Protein AF-A0A3P3XT27-F1 (afdb_monomer_lite)

Structure (mmCIF, N/CA/C/O backbone):
data_AF-A0A3P3XT27-F1
#
_entry.id   AF-A0A3P3XT27-F1
#
loop_
_atom_site.group_PDB
_atom_site.id
_atom_site.type_symbol
_atom_site.label_atom_id
_atom_site.label_alt_id
_atom_site.label_comp_id
_atom_site.label_asym_id
_atom_site.label_entity_id
_atom_site.label_seq_id
_atom_site.pdbx_PDB_ins_code
_atom_site.Cartn_x
_atom_site.Cartn_y
_atom_site.Cartn_z
_atom_site.occupancy
_atom_site.B_iso_or_equiv
_atom_site.auth_seq_id
_atom_site.auth_comp_id
_atom_site.auth_asym_id
_atom_site.auth_atom_id
_atom_site.pdbx_PDB_model_num
ATOM 1 N N . MET A 1 1 ? -28.284 5.626 26.700 1.00 48.03 1 MET A N 1
ATOM 2 C CA . MET A 1 1 ? -27.964 5.127 25.347 1.00 48.03 1 MET A CA 1
ATOM 3 C C . MET A 1 1 ? -26.545 4.600 25.424 1.00 48.03 1 MET A C 1
ATOM 5 O O . MET A 1 1 ? -25.654 5.385 25.715 1.00 48.03 1 MET A O 1
ATOM 9 N N . SER A 1 2 ? -26.355 3.286 25.344 1.00 40.75 2 SER A N 1
ATOM 10 C CA . SER A 1 2 ? -25.037 2.666 25.500 1.00 40.75 2 SER A CA 1
ATOM 11 C C . SER A 1 2 ? -24.238 2.885 24.221 1.00 40.75 2 SER A C 1
ATOM 13 O O . SER A 1 2 ? -24.616 2.369 23.172 1.00 40.75 2 SER A O 1
ATOM 15 N N . SER A 1 3 ? -23.172 3.678 24.296 1.00 45.88 3 SER A N 1
ATOM 16 C CA . SER A 1 3 ? -22.197 3.799 23.217 1.00 45.88 3 SER A CA 1
ATOM 17 C C . SER A 1 3 ? -21.554 2.430 23.014 1.00 45.88 3 SER A C 1
ATOM 19 O O . SER A 1 3 ? -20.838 1.940 23.885 1.00 45.88 3 SER A O 1
ATOM 21 N N . ILE A 1 4 ? -21.860 1.776 21.898 1.00 51.94 4 ILE A N 1
ATOM 22 C CA . ILE A 1 4 ? -21.175 0.558 21.473 1.00 51.94 4 ILE A CA 1
ATOM 23 C C . ILE A 1 4 ? -19.787 0.999 20.996 1.00 51.94 4 ILE A C 1
ATOM 25 O O . ILE A 1 4 ? -19.572 1.253 19.819 1.00 51.94 4 ILE A O 1
ATOM 29 N N . SER A 1 5 ? -18.844 1.147 21.929 1.00 52.78 5 SER A N 1
ATOM 30 C CA . SER A 1 5 ? -17.422 1.012 21.609 1.00 52.78 5 SER A CA 1
ATOM 31 C C . SER A 1 5 ? -17.181 -0.476 21.411 1.00 52.78 5 SER A C 1
ATOM 33 O O . SER A 1 5 ? -16.856 -1.207 22.347 1.00 52.78 5 SER A O 1
ATOM 35 N N . SER A 1 6 ? -17.441 -0.963 20.202 1.00 53.84 6 SER A N 1
ATOM 36 C CA . SER A 1 6 ? -17.102 -2.324 19.811 1.00 53.84 6 SER A CA 1
ATOM 37 C C . SER A 1 6 ? -15.585 -2.420 19.652 1.00 53.84 6 SER A C 1
ATOM 39 O O . SER A 1 6 ? -15.071 -2.387 18.541 1.00 53.84 6 SER A O 1
ATOM 41 N N . ASN A 1 7 ? -14.878 -2.570 20.779 1.00 64.75 7 ASN A N 1
ATOM 42 C CA . ASN A 1 7 ? -13.463 -2.961 20.878 1.00 64.75 7 ASN A CA 1
ATOM 43 C C . ASN A 1 7 ? -13.277 -4.436 20.455 1.00 64.75 7 ASN A C 1
ATOM 45 O O . ASN A 1 7 ? -12.688 -5.264 21.155 1.00 64.75 7 ASN A O 1
ATOM 49 N N . GLN A 1 8 ? -13.908 -4.802 19.344 1.00 71.44 8 GLN A N 1
ATOM 50 C CA . GLN A 1 8 ? -13.945 -6.151 18.827 1.00 71.44 8 GLN A CA 1
ATOM 51 C C . GLN A 1 8 ? -12.791 -6.282 17.830 1.00 71.44 8 GLN A C 1
ATOM 53 O O . GLN A 1 8 ? -12.644 -5.424 16.960 1.00 71.44 8 GLN A O 1
ATOM 58 N N . PRO A 1 9 ? -11.929 -7.305 17.972 1.00 78.00 9 PRO A N 1
ATOM 59 C CA . PRO A 1 9 ? -10.793 -7.471 17.080 1.00 78.00 9 PRO A CA 1
ATOM 60 C C . PRO A 1 9 ? -11.287 -7.631 15.639 1.00 78.00 9 PRO A C 1
ATOM 62 O O . PRO A 1 9 ? -12.080 -8.525 15.346 1.00 78.00 9 PRO A O 1
ATOM 65 N N . MET A 1 10 ? -10.816 -6.759 14.752 1.00 83.62 10 MET A N 1
ATOM 66 C CA . MET A 1 10 ? -11.094 -6.819 13.323 1.00 83.62 10 MET A CA 1
ATOM 67 C C . MET A 1 10 ? -10.013 -7.634 12.628 1.00 83.62 10 MET A C 1
ATOM 69 O O . MET A 1 10 ? -8.830 -7.330 12.761 1.00 83.62 10 MET A O 1
ATOM 73 N N . HIS A 1 11 ? -10.424 -8.615 11.831 1.00 86.56 11 HIS A N 1
ATOM 74 C CA . HIS A 1 11 ? -9.528 -9.366 10.960 1.00 86.56 11 HIS A CA 1
ATOM 75 C C . HIS A 1 11 ? -9.262 -8.598 9.671 1.00 86.56 11 HIS A C 1
ATOM 77 O O . HIS A 1 11 ? -10.200 -8.227 8.969 1.00 86.56 11 HIS A O 1
ATOM 83 N N . ILE A 1 12 ? -7.988 -8.412 9.341 1.00 88.75 12 ILE A N 1
ATOM 84 C CA . ILE A 1 12 ? -7.568 -7.815 8.080 1.00 88.75 12 ILE A CA 1
ATOM 85 C C . ILE A 1 12 ? -6.557 -8.710 7.374 1.00 88.75 12 ILE A C 1
ATOM 87 O O . ILE A 1 12 ? -5.794 -9.444 8.005 1.00 88.75 12 ILE A O 1
ATOM 91 N N . GLU A 1 13 ? -6.561 -8.637 6.049 1.00 89.50 13 GLU A N 1
ATOM 92 C CA . GLU A 1 13 ? -5.639 -9.366 5.186 1.00 89.50 13 GLU A CA 1
ATOM 93 C C . GLU A 1 13 ? -4.954 -8.385 4.245 1.00 89.50 13 GLU A C 1
ATOM 95 O O . GLU A 1 13 ? -5.627 -7.681 3.493 1.00 89.50 13 GLU A O 1
ATOM 100 N N . ILE A 1 14 ? -3.626 -8.329 4.281 1.00 89.06 14 ILE A N 1
ATOM 101 C CA . ILE A 1 14 ? -2.813 -7.424 3.472 1.00 89.06 14 ILE A CA 1
ATOM 102 C C . ILE A 1 14 ? -1.535 -8.157 3.068 1.00 89.06 14 ILE A C 1
ATOM 104 O O . ILE A 1 14 ? -0.884 -8.757 3.916 1.00 89.06 14 ILE A O 1
ATOM 108 N N . LEU A 1 15 ? -1.149 -8.091 1.786 1.00 86.50 15 LEU A N 1
ATOM 109 C CA . LEU A 1 15 ? 0.109 -8.682 1.293 1.00 86.50 15 LEU A CA 1
ATOM 110 C C . LEU A 1 15 ? 0.257 -10.189 1.613 1.00 86.50 15 LEU A C 1
ATOM 112 O O . LEU A 1 15 ? 1.356 -10.677 1.869 1.00 86.50 15 LEU A O 1
ATOM 116 N N . GLY A 1 16 ? -0.861 -10.924 1.629 1.00 86.19 16 GLY A N 1
ATOM 117 C CA . GLY A 1 16 ? -0.900 -12.346 1.991 1.00 86.19 16 GLY A CA 1
ATOM 118 C C . GLY A 1 16 ? -0.696 -12.627 3.485 1.00 86.19 16 GLY A C 1
ATOM 119 O O . GLY A 1 16 ? -0.524 -13.779 3.868 1.00 86.19 16 GLY A O 1
ATOM 120 N N . GLN A 1 17 ? -0.691 -11.591 4.328 1.00 88.88 17 GLN A N 1
ATOM 121 C CA . GLN A 1 17 ? -0.635 -11.697 5.782 1.00 88.88 17 GLN A CA 1
ATOM 122 C C . GLN A 1 17 ? -2.005 -11.389 6.376 1.00 88.88 17 GLN A C 1
ATOM 124 O O . GLN A 1 17 ? -2.623 -10.382 6.029 1.00 88.88 17 GLN A O 1
ATOM 129 N N . SER A 1 18 ? -2.451 -12.226 7.308 1.00 91.31 18 SER A N 1
ATOM 130 C CA . SER A 1 18 ? -3.709 -12.040 8.031 1.00 91.31 18 SER A CA 1
ATOM 131 C C . SER A 1 18 ? -3.428 -11.756 9.498 1.00 91.31 18 SER A C 1
ATOM 133 O O . SER A 1 18 ? -2.725 -12.518 10.161 1.00 91.31 18 SER A O 1
ATOM 135 N N . PHE A 1 19 ? -3.984 -10.673 10.028 1.00 90.06 19 PHE A N 1
ATOM 136 C CA . PHE A 1 19 ? -3.829 -10.312 11.434 1.00 90.06 19 PHE A CA 1
ATOM 137 C C . PHE A 1 19 ? -5.064 -9.590 11.963 1.00 90.06 19 PHE A C 1
ATOM 139 O O . PHE A 1 19 ? -5.944 -9.193 11.202 1.00 90.06 19 PHE A O 1
ATOM 146 N N . SER A 1 20 ? -5.162 -9.484 13.290 1.00 88.25 20 SER A N 1
ATOM 147 C CA . SER A 1 20 ? -6.291 -8.826 13.950 1.00 88.25 20 SER A CA 1
ATOM 148 C C . SER A 1 20 ? -5.862 -7.499 14.558 1.00 88.25 20 SER A C 1
ATOM 150 O O . SER A 1 20 ? -4.892 -7.463 15.315 1.00 88.25 20 SER A O 1
ATOM 152 N N . ILE A 1 21 ? -6.594 -6.428 14.266 1.00 86.00 21 ILE A N 1
ATOM 153 C CA . ILE A 1 21 ? -6.386 -5.104 14.856 1.00 86.00 21 ILE A CA 1
ATOM 154 C C . ILE A 1 21 ? -7.487 -4.844 15.882 1.00 86.00 21 ILE A C 1
ATOM 156 O O . ILE A 1 21 ? -8.657 -5.134 15.643 1.00 86.00 21 ILE A O 1
ATOM 160 N N . LYS A 1 22 ? -7.110 -4.284 17.032 1.00 86.12 22 LYS A N 1
ATOM 161 C CA . LYS A 1 22 ? -8.046 -3.668 17.977 1.00 86.12 22 LYS A CA 1
ATOM 162 C C . LYS A 1 22 ? -7.878 -2.160 17.868 1.00 86.12 22 LYS A C 1
ATOM 164 O O . LYS A 1 22 ? -6.770 -1.670 18.069 1.00 86.12 22 LYS A O 1
ATOM 169 N N . THR A 1 23 ? -8.945 -1.458 17.521 1.00 81.38 23 THR A N 1
ATOM 170 C CA . THR A 1 23 ? -8.978 0.004 17.476 1.00 81.38 23 THR A CA 1
ATOM 171 C C . THR A 1 23 ? -10.332 0.498 17.973 1.00 81.38 23 THR A C 1
ATOM 173 O O . THR A 1 23 ? -11.315 -0.243 17.925 1.00 81.38 23 THR A O 1
ATOM 176 N N . ASP A 1 24 ? -10.358 1.735 18.459 1.00 82.31 24 ASP A N 1
ATOM 177 C CA . ASP A 1 24 ? -11.577 2.448 18.845 1.00 82.31 24 ASP A CA 1
ATOM 178 C C . ASP A 1 24 ? -12.269 3.112 17.636 1.00 82.31 24 ASP A C 1
ATOM 180 O O . ASP A 1 24 ? -13.373 3.644 17.767 1.00 82.31 24 ASP A O 1
ATOM 184 N N . ASP A 1 25 ? -11.630 3.079 16.460 1.00 83.00 25 ASP A N 1
ATOM 185 C CA . ASP A 1 25 ? -12.191 3.578 15.204 1.00 83.00 25 ASP A CA 1
ATOM 186 C C . ASP A 1 25 ? -13.328 2.695 14.674 1.00 83.00 25 ASP A C 1
ATOM 188 O O . ASP A 1 25 ? -13.437 1.505 14.987 1.00 83.00 25 ASP A O 1
ATOM 192 N N . SER A 1 26 ? -14.167 3.270 13.806 1.00 84.75 26 SER A N 1
ATOM 193 C CA . SER A 1 26 ? -15.269 2.520 13.210 1.00 84.75 26 SER A CA 1
ATOM 194 C C . SER A 1 26 ? -14.760 1.428 12.256 1.00 84.75 26 SER A C 1
ATOM 196 O O . SER A 1 26 ? -13.803 1.652 11.500 1.00 84.75 26 SER A O 1
ATOM 198 N N . PRO A 1 27 ? -15.406 0.248 12.228 1.00 84.62 27 PRO A N 1
ATOM 199 C CA . PRO A 1 27 ? -15.001 -0.834 11.344 1.00 84.62 27 PRO A CA 1
ATOM 200 C C . PRO A 1 27 ? -14.974 -0.440 9.861 1.00 84.62 27 PRO A C 1
ATOM 202 O O . PRO A 1 27 ? -14.091 -0.842 9.108 1.00 84.62 27 PRO A O 1
ATOM 205 N N . GLU A 1 28 ? -15.919 0.395 9.439 1.00 86.19 28 GLU A N 1
ATOM 206 C CA . GLU A 1 28 ? -16.041 0.861 8.060 1.00 86.19 28 GLU A CA 1
ATOM 207 C C . GLU A 1 28 ? -14.854 1.744 7.657 1.00 86.19 28 GLU A C 1
ATOM 209 O O . GLU A 1 28 ? -14.377 1.668 6.524 1.00 86.19 28 GLU A O 1
ATOM 214 N N . TYR A 1 29 ? -14.353 2.564 8.587 1.00 88.12 29 TYR A N 1
ATOM 215 C CA . TYR A 1 29 ? -13.213 3.441 8.338 1.00 88.12 29 TYR A CA 1
ATOM 216 C C . TYR A 1 29 ? -11.929 2.635 8.139 1.00 88.12 29 TYR A C 1
ATOM 218 O O . TYR A 1 29 ? -11.211 2.842 7.160 1.00 88.12 29 TYR A O 1
ATOM 226 N N . ILE A 1 30 ? -11.667 1.671 9.023 1.00 88.69 30 ILE A N 1
ATOM 227 C CA . ILE A 1 30 ? -10.485 0.810 8.911 1.00 88.69 30 ILE A CA 1
ATOM 228 C C . ILE A 1 30 ? -10.552 -0.048 7.652 1.00 88.69 30 ILE A C 1
ATOM 230 O O . ILE A 1 30 ? -9.546 -0.171 6.958 1.00 88.69 30 ILE A O 1
ATOM 234 N N . GLN A 1 31 ? -11.723 -0.590 7.311 1.00 88.12 31 GLN A N 1
ATOM 235 C CA . GLN A 1 31 ? -11.890 -1.356 6.078 1.00 88.12 31 GLN A CA 1
ATOM 236 C C . GLN A 1 31 ? -11.549 -0.508 4.844 1.00 88.12 31 GLN A C 1
ATOM 238 O O . GLN A 1 31 ? -10.790 -0.952 3.985 1.00 88.12 31 GLN A O 1
ATOM 243 N N . ASN A 1 32 ? -12.018 0.741 4.799 1.00 91.06 32 ASN A N 1
ATOM 244 C CA . ASN A 1 32 ? -11.687 1.664 3.716 1.00 91.06 32 ASN A CA 1
ATOM 245 C C . ASN A 1 32 ? -10.173 1.955 3.641 1.00 91.06 32 ASN A C 1
ATOM 247 O O . ASN A 1 32 ? -9.591 1.928 2.559 1.00 91.06 32 ASN A O 1
ATOM 251 N N . LEU A 1 33 ? -9.506 2.155 4.786 1.00 90.62 33 LEU A N 1
ATOM 252 C CA . LEU A 1 33 ? -8.046 2.322 4.830 1.00 90.62 33 LEU A CA 1
ATOM 253 C C . LEU A 1 33 ? -7.301 1.085 4.315 1.00 90.62 33 LEU A C 1
ATOM 255 O O . LEU A 1 33 ? -6.313 1.213 3.592 1.00 90.62 33 LEU A O 1
ATOM 259 N N . VAL A 1 34 ? -7.761 -0.113 4.680 1.00 90.81 34 VAL A N 1
ATOM 260 C CA . VAL A 1 34 ? -7.189 -1.379 4.206 1.00 90.81 34 VAL A CA 1
ATOM 261 C C . VAL A 1 34 ? -7.324 -1.489 2.689 1.00 90.81 34 VAL A C 1
ATOM 263 O O . VAL A 1 34 ? -6.358 -1.857 2.016 1.00 90.81 34 VAL A O 1
ATOM 266 N N . ASP A 1 35 ? -8.487 -1.148 2.140 1.00 91.81 35 ASP A N 1
ATOM 267 C CA . ASP A 1 35 ? -8.743 -1.212 0.701 1.00 91.81 35 ASP A CA 1
ATOM 268 C C . ASP A 1 35 ? -7.909 -0.183 -0.075 1.00 91.81 35 ASP A C 1
ATOM 270 O O . ASP A 1 35 ? -7.289 -0.521 -1.091 1.00 91.81 35 ASP A O 1
ATOM 274 N N . GLU A 1 36 ? -7.785 1.040 0.445 1.00 92.06 36 GLU A N 1
ATOM 275 C CA . GLU A 1 36 ? -6.905 2.059 -0.130 1.00 92.06 36 GLU A CA 1
ATOM 276 C C . GLU A 1 36 ? -5.436 1.604 -0.112 1.00 92.06 36 GLU A C 1
ATOM 278 O O . GLU A 1 36 ? -4.715 1.721 -1.112 1.00 92.06 36 GLU A O 1
ATOM 283 N N . LEU A 1 37 ? -4.984 1.031 1.005 1.00 91.44 37 LEU A N 1
ATOM 284 C CA . LEU A 1 37 ? -3.618 0.541 1.160 1.00 91.44 37 LEU A CA 1
ATOM 285 C C . LEU A 1 37 ? -3.318 -0.613 0.191 1.00 91.44 37 LEU A C 1
ATOM 287 O O . LEU A 1 37 ? -2.274 -0.607 -0.466 1.00 91.44 37 LEU A O 1
ATOM 291 N N . LYS A 1 38 ? -4.256 -1.555 0.016 1.00 91.81 38 LYS A N 1
ATOM 292 C CA . LYS A 1 38 ? -4.166 -2.631 -0.988 1.00 91.81 38 LYS A CA 1
ATOM 293 C C . LYS A 1 38 ? -4.033 -2.077 -2.400 1.00 91.81 38 LYS A C 1
ATOM 295 O O . LYS A 1 38 ? -3.179 -2.535 -3.162 1.00 91.81 38 LYS A O 1
ATOM 300 N N . GLN A 1 39 ? -4.839 -1.077 -2.752 1.00 92.19 39 GLN A N 1
ATOM 301 C CA . GLN A 1 39 ? -4.780 -0.454 -4.070 1.00 92.19 39 GLN A CA 1
ATOM 302 C C . GLN A 1 39 ? -3.431 0.242 -4.306 1.00 92.19 39 GLN A C 1
ATOM 304 O O . GLN A 1 39 ? -2.856 0.133 -5.395 1.00 92.19 39 GLN A O 1
ATOM 309 N N . ARG A 1 40 ? -2.886 0.922 -3.289 1.00 91.44 40 ARG A N 1
ATOM 310 C CA . ARG A 1 40 ? -1.546 1.526 -3.354 1.00 91.44 40 ARG A CA 1
ATOM 311 C C . ARG A 1 40 ? -0.464 0.463 -3.552 1.00 91.44 40 ARG A C 1
ATOM 313 O O . ARG A 1 40 ? 0.380 0.626 -4.431 1.00 91.44 40 ARG A O 1
ATOM 320 N N . TYR A 1 41 ? -0.511 -0.643 -2.813 1.00 93.00 41 TYR A N 1
ATOM 321 C CA . TYR A 1 41 ? 0.436 -1.751 -2.975 1.00 93.00 41 TYR A CA 1
ATOM 322 C C . TYR A 1 41 ? 0.360 -2.394 -4.364 1.00 93.00 41 TYR A C 1
ATOM 324 O O . TYR A 1 41 ? 1.397 -2.630 -4.988 1.00 93.00 41 TYR A O 1
ATOM 332 N N . ALA A 1 42 ? -0.846 -2.612 -4.897 1.00 90.75 42 ALA A N 1
ATOM 333 C CA . ALA A 1 42 ? -1.044 -3.114 -6.257 1.00 90.75 42 ALA A CA 1
ATOM 334 C C . ALA A 1 42 ? -0.452 -2.162 -7.312 1.00 90.75 42 ALA A C 1
ATOM 336 O O . ALA A 1 42 ? 0.184 -2.595 -8.274 1.00 90.75 42 ALA A O 1
ATOM 337 N N . ARG A 1 43 ? -0.591 -0.846 -7.110 1.00 90.88 43 ARG A N 1
ATOM 338 C CA . ARG A 1 43 ? 0.012 0.160 -7.991 1.00 90.88 43 ARG A CA 1
ATOM 339 C C . ARG A 1 43 ? 1.538 0.127 -7.930 1.00 90.88 43 ARG A C 1
ATOM 341 O O . ARG A 1 43 ? 2.166 0.173 -8.979 1.00 90.88 43 ARG A O 1
ATOM 348 N N . ILE A 1 44 ? 2.124 0.056 -6.735 1.00 90.50 44 ILE A N 1
ATOM 349 C CA . ILE A 1 44 ? 3.584 0.059 -6.536 1.00 90.50 44 ILE A CA 1
ATOM 350 C C . ILE A 1 44 ? 4.214 -1.209 -7.110 1.00 90.50 44 ILE A C 1
ATOM 352 O O . ILE A 1 44 ? 5.176 -1.113 -7.869 1.00 90.50 44 ILE A O 1
ATOM 356 N N . SER A 1 45 ? 3.642 -2.374 -6.800 1.00 89.38 45 SER A N 1
ATOM 357 C CA . SER A 1 45 ? 4.101 -3.659 -7.344 1.00 89.38 45 SER A CA 1
ATOM 358 C C . SER A 1 45 ? 4.071 -3.672 -8.872 1.00 89.38 45 SER A C 1
ATOM 360 O O . SER A 1 45 ? 5.062 -4.051 -9.492 1.00 89.38 45 SER A O 1
ATOM 362 N N . SER A 1 46 ? 2.989 -3.166 -9.477 1.00 88.62 46 SER A N 1
ATOM 363 C CA . SER A 1 46 ? 2.858 -3.071 -10.937 1.00 88.62 46 SER A CA 1
ATOM 364 C C . SER A 1 46 ? 3.828 -2.061 -11.557 1.00 88.62 46 SER A C 1
ATOM 366 O O . SER A 1 46 ? 4.402 -2.335 -12.603 1.00 88.62 46 SER A O 1
ATOM 368 N N . ARG A 1 47 ? 4.022 -0.888 -10.933 1.00 87.94 47 ARG A N 1
ATOM 369 C CA . ARG A 1 47 ? 4.889 0.171 -11.480 1.00 87.94 47 ARG A CA 1
ATOM 370 C C . ARG A 1 47 ? 6.365 -0.171 -11.412 1.00 87.94 47 ARG A C 1
ATOM 372 O O . ARG A 1 47 ? 7.086 0.138 -12.341 1.00 87.94 47 ARG A O 1
ATOM 379 N N . MET A 1 48 ? 6.802 -0.738 -10.292 1.00 83.06 48 MET A N 1
ATOM 380 C CA . MET A 1 48 ? 8.222 -0.968 -10.017 1.00 83.06 48 MET A CA 1
ATOM 381 C C . MET A 1 48 ? 8.643 -2.406 -10.352 1.00 83.06 48 MET A C 1
ATOM 383 O O . MET A 1 48 ? 9.776 -2.790 -10.082 1.00 83.06 48 MET A O 1
ATOM 387 N N . ASN A 1 49 ? 7.722 -3.213 -10.900 1.00 87.19 49 ASN A N 1
ATOM 388 C CA . ASN A 1 49 ? 7.905 -4.637 -11.185 1.00 87.19 49 ASN A CA 1
ATOM 389 C C . ASN A 1 49 ? 8.451 -5.424 -9.971 1.00 87.19 49 ASN A C 1
ATOM 391 O O . ASN A 1 49 ? 9.302 -6.306 -10.096 1.00 87.19 49 ASN A O 1
ATOM 395 N N . VAL A 1 50 ? 7.979 -5.075 -8.768 1.00 86.44 50 VAL A N 1
ATOM 396 C CA . VAL A 1 50 ? 8.391 -5.699 -7.503 1.00 86.44 50 VAL A CA 1
ATOM 397 C C . VAL A 1 50 ? 7.270 -6.602 -7.006 1.00 86.44 50 VAL A C 1
ATOM 399 O O . VAL A 1 50 ? 6.210 -6.123 -6.611 1.00 86.44 50 VAL A O 1
ATOM 402 N N . ALA A 1 51 ? 7.525 -7.910 -6.987 1.00 82.69 51 ALA A N 1
ATOM 403 C CA . ALA A 1 51 ? 6.577 -8.907 -6.485 1.00 82.69 51 ALA A CA 1
ATOM 404 C C . ALA A 1 51 ? 6.764 -9.240 -4.993 1.00 82.69 51 ALA A C 1
ATOM 406 O O . ALA A 1 51 ? 5.879 -9.834 -4.383 1.00 82.69 51 ALA A O 1
ATOM 407 N N . ASP A 1 52 ? 7.909 -8.879 -4.403 1.00 90.94 52 ASP A N 1
ATOM 408 C CA . ASP A 1 52 ? 8.205 -9.190 -3.004 1.00 90.94 52 AS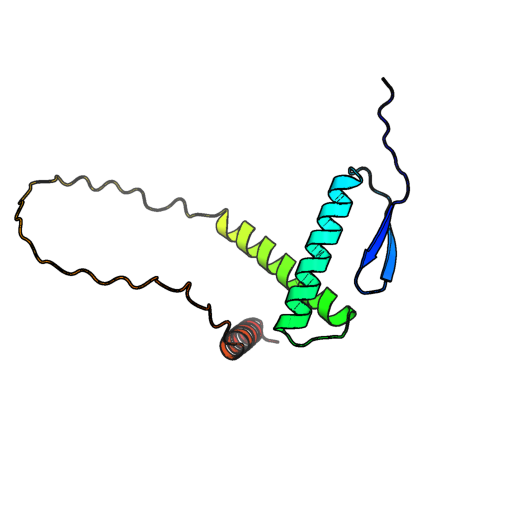P A CA 1
ATOM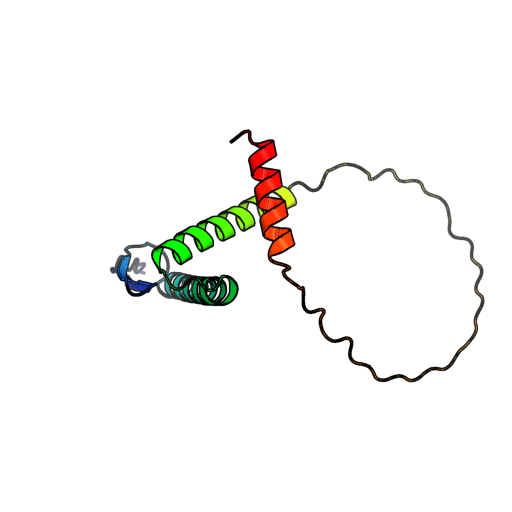 409 C C . ASP A 1 52 ? 7.336 -8.343 -2.049 1.00 90.94 52 ASP A C 1
ATOM 411 O O . ASP A 1 52 ? 7.438 -7.109 -2.070 1.00 90.94 52 ASP A O 1
ATOM 415 N N . PRO A 1 53 ? 6.505 -8.966 -1.190 1.00 89.81 53 PRO A N 1
ATOM 416 C CA . PRO A 1 53 ? 5.564 -8.237 -0.346 1.00 89.81 53 PRO A CA 1
ATOM 417 C C . PRO A 1 53 ? 6.238 -7.273 0.637 1.00 89.81 53 PRO A C 1
ATOM 419 O O . PRO A 1 53 ? 5.745 -6.166 0.858 1.00 89.81 53 PRO A O 1
ATOM 422 N N . LEU A 1 54 ? 7.387 -7.658 1.201 1.00 91.19 54 LEU A N 1
ATOM 423 C CA . LEU A 1 54 ? 8.109 -6.831 2.164 1.00 91.19 54 LEU A CA 1
ATOM 424 C C . LEU A 1 54 ? 8.686 -5.581 1.490 1.00 91.19 54 LEU A C 1
ATOM 426 O O . LEU A 1 54 ? 8.535 -4.473 2.006 1.00 91.19 54 LEU A O 1
ATOM 430 N N . ARG A 1 55 ? 9.296 -5.731 0.310 1.00 92.00 55 ARG A N 1
ATOM 431 C CA . ARG A 1 55 ? 9.790 -4.595 -0.481 1.00 92.00 55 ARG A CA 1
ATOM 432 C C . ARG A 1 55 ? 8.660 -3.646 -0.867 1.00 92.00 55 ARG A C 1
ATOM 434 O O . ARG A 1 55 ? 8.831 -2.436 -0.735 1.00 92.00 55 ARG A O 1
ATOM 441 N N . VAL A 1 56 ? 7.506 -4.168 -1.290 1.00 93.00 56 VAL A N 1
ATOM 442 C CA . VAL A 1 56 ? 6.325 -3.344 -1.606 1.00 93.00 56 VAL A CA 1
ATOM 443 C C . VAL A 1 56 ? 5.857 -2.559 -0.377 1.00 93.00 56 VAL A C 1
ATOM 445 O O . VAL A 1 56 ? 5.589 -1.363 -0.497 1.00 93.00 56 VAL A O 1
ATOM 448 N N . ALA A 1 57 ? 5.822 -3.180 0.808 1.00 91.75 57 ALA A N 1
ATOM 449 C CA . ALA A 1 57 ? 5.448 -2.507 2.053 1.00 91.75 57 ALA A CA 1
ATOM 450 C C . ALA A 1 57 ? 6.413 -1.365 2.421 1.00 91.75 57 ALA A C 1
ATOM 452 O O . ALA A 1 57 ? 5.966 -0.268 2.761 1.00 91.75 57 ALA A O 1
ATOM 453 N N . ILE A 1 58 ? 7.728 -1.596 2.309 1.00 92.94 58 ILE A N 1
ATOM 454 C CA . ILE A 1 58 ? 8.756 -0.579 2.585 1.00 92.94 58 ILE A CA 1
ATOM 455 C C . ILE A 1 58 ? 8.619 0.602 1.615 1.00 92.94 58 ILE A C 1
ATOM 457 O O . ILE A 1 58 ? 8.563 1.751 2.050 1.00 92.94 58 ILE A O 1
ATOM 461 N N . LEU A 1 59 ? 8.515 0.332 0.309 1.00 92.25 59 LEU A N 1
ATOM 462 C CA . LEU A 1 59 ? 8.369 1.368 -0.721 1.00 92.25 59 LEU A CA 1
ATOM 463 C C . LEU A 1 59 ? 7.104 2.200 -0.513 1.00 92.25 59 LEU A C 1
ATOM 465 O O . LEU A 1 59 ? 7.137 3.426 -0.594 1.00 92.25 59 LEU A O 1
ATOM 469 N N . ALA A 1 60 ? 5.992 1.547 -0.193 1.00 91.81 60 ALA A N 1
ATOM 470 C CA . ALA A 1 60 ? 4.752 2.238 0.104 1.00 91.81 60 ALA A CA 1
ATOM 471 C C . ALA A 1 60 ? 4.854 3.130 1.345 1.00 91.81 60 ALA A C 1
ATOM 473 O O . ALA A 1 60 ? 4.335 4.243 1.328 1.00 91.81 60 ALA A O 1
ATOM 474 N N . GLY A 1 61 ? 5.553 2.675 2.390 1.00 92.56 61 GLY A N 1
ATOM 475 C CA . GLY A 1 61 ? 5.844 3.489 3.568 1.00 92.56 61 GLY A CA 1
ATOM 476 C C . GLY A 1 61 ? 6.666 4.735 3.227 1.00 92.56 61 GLY A C 1
ATOM 477 O O . GLY A 1 61 ? 6.346 5.826 3.694 1.00 92.56 61 GLY A O 1
ATOM 478 N N . LEU A 1 62 ? 7.674 4.599 2.359 1.00 92.44 62 LEU A N 1
ATOM 479 C CA . LEU A 1 62 ? 8.477 5.732 1.885 1.00 92.44 62 LEU A CA 1
ATOM 480 C C . LEU A 1 62 ? 7.644 6.736 1.083 1.00 92.44 62 LEU A C 1
ATOM 482 O O . LEU A 1 62 ? 7.750 7.937 1.324 1.00 92.44 62 LEU A O 1
ATOM 486 N N . PHE A 1 63 ? 6.786 6.265 0.174 1.00 90.19 63 PHE A N 1
ATOM 487 C CA . PHE A 1 63 ? 5.895 7.148 -0.584 1.00 90.19 63 PHE A CA 1
ATOM 488 C C . PHE A 1 63 ? 4.890 7.867 0.314 1.00 90.19 63 PHE A C 1
ATOM 490 O O . PHE A 1 63 ? 4.677 9.065 0.154 1.00 90.19 63 PHE A O 1
ATOM 497 N N . LEU A 1 64 ? 4.321 7.166 1.297 1.00 91.25 64 LEU A N 1
ATOM 498 C CA . LEU A 1 64 ? 3.395 7.771 2.251 1.00 91.25 64 LEU A CA 1
ATOM 499 C C . LEU A 1 64 ? 4.085 8.862 3.084 1.00 91.25 64 LEU A C 1
ATOM 501 O O . LEU A 1 64 ? 3.512 9.923 3.322 1.00 91.25 64 LEU A O 1
ATOM 505 N N . LEU A 1 65 ? 5.336 8.631 3.489 1.00 93.44 65 LEU A N 1
ATOM 506 C CA . LEU A 1 65 ? 6.131 9.624 4.207 1.00 93.44 65 LEU A CA 1
ATOM 507 C C . LEU A 1 65 ? 6.476 10.837 3.327 1.00 93.44 65 LEU A C 1
ATOM 509 O O . LEU A 1 65 ? 6.434 11.969 3.810 1.00 93.44 65 LEU A O 1
ATOM 513 N N . ASP A 1 66 ? 6.795 10.624 2.049 1.00 90.94 66 ASP A N 1
ATOM 514 C CA . ASP A 1 66 ? 7.035 11.705 1.085 1.00 90.94 66 ASP A CA 1
ATOM 515 C C . ASP A 1 66 ? 5.778 12.570 0.877 1.00 90.94 66 ASP A C 1
ATOM 517 O O . ASP A 1 66 ? 5.866 13.800 0.921 1.00 90.94 66 ASP A O 1
ATOM 521 N N . ASP A 1 67 ? 4.597 11.952 0.760 1.00 90.12 67 ASP A N 1
ATOM 522 C CA . ASP A 1 67 ? 3.311 12.658 0.667 1.00 90.12 67 ASP A CA 1
ATOM 523 C C . ASP A 1 67 ? 3.079 13.559 1.892 1.00 90.12 67 ASP A C 1
ATOM 525 O O . ASP A 1 67 ? 2.789 14.750 1.749 1.00 90.12 67 ASP A O 1
ATOM 529 N N . VAL A 1 68 ? 3.294 13.030 3.102 1.00 91.62 68 VAL A N 1
ATOM 530 C CA . VAL A 1 68 ? 3.159 13.799 4.351 1.00 91.62 68 VAL A CA 1
ATOM 531 C C . VAL A 1 68 ? 4.121 14.992 4.379 1.00 91.62 68 VAL A C 1
ATOM 533 O O . VAL A 1 68 ? 3.714 16.104 4.725 1.00 91.62 68 VAL A O 1
ATOM 536 N N . LYS A 1 69 ? 5.384 14.808 3.974 1.00 90.88 69 LYS A N 1
ATOM 537 C CA . LYS A 1 69 ? 6.376 15.899 3.939 1.00 90.88 69 LYS A CA 1
ATOM 538 C C . LYS A 1 69 ? 6.025 16.961 2.896 1.00 90.88 69 LYS A C 1
ATOM 540 O O . LYS A 1 69 ? 6.169 18.153 3.168 1.00 90.88 69 LYS A O 1
ATOM 545 N N . LYS A 1 70 ? 5.516 16.567 1.725 1.00 88.88 70 LYS A N 1
ATOM 546 C CA . LYS A 1 70 ? 5.030 17.510 0.705 1.00 88.88 70 LYS A CA 1
ATO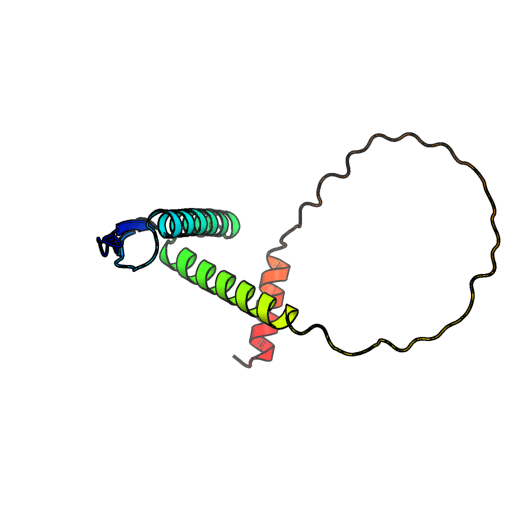M 547 C C . LYS A 1 70 ? 3.856 18.340 1.218 1.00 88.88 70 LYS A C 1
ATOM 549 O O . LYS A 1 70 ? 3.859 19.553 1.021 1.00 88.88 70 LYS A O 1
ATOM 554 N N . MET A 1 71 ? 2.898 17.726 1.915 1.00 87.50 71 MET A N 1
ATOM 555 C CA . MET A 1 71 ? 1.751 18.434 2.504 1.00 87.50 71 MET A CA 1
ATOM 556 C C . MET A 1 71 ? 2.180 19.431 3.593 1.00 87.50 71 MET A C 1
ATOM 558 O O . MET A 1 71 ? 1.686 20.561 3.636 1.00 87.50 71 MET A O 1
ATOM 562 N N . GLN A 1 72 ? 3.145 19.058 4.440 1.00 83.44 72 GLN A N 1
ATOM 563 C CA . GLN A 1 72 ? 3.711 19.953 5.456 1.00 83.44 72 GLN A CA 1
ATOM 564 C C . GLN A 1 72 ? 4.431 21.153 4.825 1.00 83.44 72 GLN A C 1
ATOM 566 O O . GLN A 1 72 ? 4.210 22.292 5.236 1.00 83.44 72 GLN A O 1
ATOM 571 N N . ASN A 1 73 ? 5.222 20.924 3.776 1.00 75.56 73 ASN A N 1
ATOM 572 C CA . ASN A 1 73 ? 5.934 21.993 3.074 1.00 75.56 73 ASN A CA 1
ATOM 573 C C . ASN A 1 73 ? 4.995 22.909 2.269 1.00 75.56 73 ASN A C 1
ATOM 575 O O . ASN A 1 73 ? 5.273 24.097 2.138 1.00 75.56 73 ASN A O 1
ATOM 579 N N . GLN A 1 74 ? 3.872 22.393 1.757 1.00 67.62 74 GLN A N 1
ATOM 580 C CA . GLN A 1 74 ? 2.846 23.202 1.083 1.00 67.62 74 GLN A CA 1
ATOM 581 C C . GLN A 1 74 ? 2.032 24.073 2.047 1.00 67.62 74 GLN A C 1
ATOM 583 O O . GLN A 1 74 ? 1.509 25.107 1.638 1.00 67.62 74 GLN A O 1
ATOM 588 N N . THR A 1 75 ? 1.957 23.703 3.329 1.00 61.25 75 THR A N 1
ATOM 589 C CA . THR A 1 75 ? 1.256 24.482 4.367 1.00 61.25 75 THR A CA 1
ATOM 590 C C . THR A 1 75 ? 2.027 25.75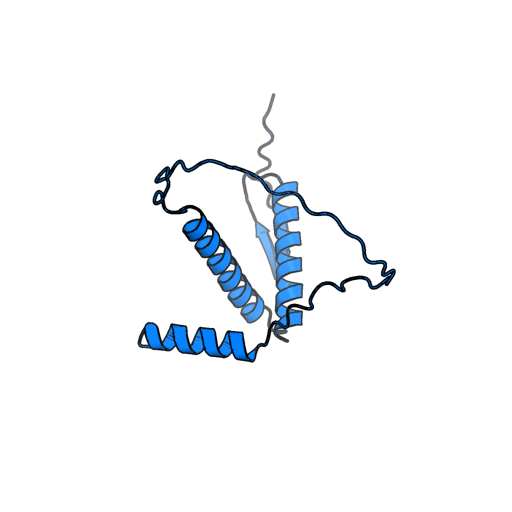3 4.771 1.00 61.25 75 THR A C 1
ATOM 592 O O . THR A 1 75 ? 1.498 26.608 5.478 1.00 61.25 75 THR A O 1
ATOM 595 N N . LEU A 1 76 ? 3.245 25.947 4.250 1.00 57.41 76 LEU A N 1
ATOM 596 C CA . LEU A 1 76 ? 4.007 27.193 4.338 1.00 57.41 76 LEU A CA 1
ATOM 597 C C . LEU A 1 76 ? 4.042 27.920 2.976 1.00 57.41 76 LEU A C 1
ATOM 599 O O . LEU A 1 76 ? 5.113 28.042 2.377 1.00 57.41 76 LEU A O 1
ATOM 603 N N . PRO A 1 77 ? 2.922 28.464 2.456 1.00 51.34 77 PRO A N 1
ATOM 604 C CA . PRO A 1 77 ? 3.026 29.505 1.454 1.00 51.34 77 PRO A CA 1
ATOM 605 C C . PRO A 1 77 ? 3.558 30.757 2.152 1.00 51.34 77 PRO A C 1
ATOM 607 O O . PRO A 1 77 ? 2.964 31.285 3.097 1.00 51.34 77 PRO A O 1
ATOM 610 N N . GLY A 1 78 ? 4.715 31.220 1.687 1.00 52.94 78 GLY A N 1
ATOM 611 C CA . GLY A 1 78 ? 5.324 32.464 2.116 1.00 52.94 78 GLY A CA 1
ATOM 612 C C . GLY A 1 78 ? 4.302 33.596 2.184 1.00 52.94 78 GLY A C 1
ATOM 613 O O . GLY A 1 78 ? 3.749 34.051 1.185 1.00 52.94 78 GLY A O 1
ATOM 614 N N . ARG A 1 79 ? 4.115 34.106 3.398 1.00 56.16 79 ARG A N 1
ATOM 615 C CA . ARG A 1 79 ? 3.700 35.479 3.648 1.00 56.16 79 ARG A CA 1
ATOM 616 C C . ARG A 1 79 ? 4.806 36.401 3.130 1.00 56.16 79 ARG A C 1
ATOM 618 O O . ARG A 1 79 ? 5.667 36.830 3.885 1.00 56.16 79 ARG A O 1
ATOM 625 N N . GLY A 1 80 ? 4.801 36.683 1.834 1.00 57.28 80 GLY A N 1
ATOM 626 C CA . GLY A 1 80 ? 5.750 37.601 1.215 1.00 57.28 80 GLY A CA 1
ATOM 627 C C . GLY A 1 80 ? 5.310 37.964 -0.194 1.00 57.28 80 GLY A C 1
ATOM 628 O O . GLY A 1 80 ? 5.379 37.130 -1.085 1.00 57.28 80 GLY A O 1
ATOM 629 N N . GLY A 1 81 ? 4.852 39.206 -0.386 1.00 54.59 81 GLY A N 1
ATOM 630 C CA . GLY A 1 81 ? 4.686 39.773 -1.729 1.00 54.59 81 GLY A CA 1
ATOM 631 C C . GLY A 1 81 ? 3.332 40.392 -2.079 1.00 54.59 81 GLY A C 1
ATOM 632 O O . GLY A 1 81 ? 3.007 40.475 -3.254 1.00 54.59 81 GLY A O 1
ATOM 633 N N . ARG A 1 82 ? 2.540 40.881 -1.115 1.00 50.19 82 ARG A N 1
ATOM 634 C CA . ARG A 1 82 ? 1.523 41.908 -1.419 1.00 50.19 82 ARG A CA 1
ATOM 635 C C . ARG A 1 82 ? 2.158 43.294 -1.304 1.00 50.19 82 ARG A C 1
ATOM 637 O O . ARG A 1 82 ? 1.894 44.008 -0.344 1.00 50.19 82 ARG A O 1
ATOM 644 N N . THR A 1 83 ? 2.984 43.683 -2.271 1.00 45.81 83 THR A N 1
ATOM 645 C CA . THR A 1 83 ? 3.198 45.110 -2.545 1.00 45.81 83 THR A CA 1
ATOM 646 C C . THR A 1 83 ? 2.228 45.514 -3.635 1.00 45.81 83 THR A C 1
ATOM 648 O O . THR A 1 83 ? 2.382 45.167 -4.803 1.00 45.81 83 THR A O 1
ATOM 651 N N . ALA A 1 84 ? 1.189 46.218 -3.207 1.00 54.09 84 ALA A N 1
ATOM 652 C CA . ALA A 1 84 ? 0.312 46.969 -4.075 1.00 54.09 84 ALA A CA 1
ATOM 653 C C . ALA A 1 84 ? 1.145 47.998 -4.856 1.00 54.09 84 ALA A C 1
ATOM 655 O O . ALA A 1 84 ? 1.626 48.970 -4.280 1.00 54.09 84 ALA A O 1
ATOM 656 N N . ALA A 1 85 ? 1.299 47.786 -6.160 1.00 51.81 85 ALA A N 1
ATOM 657 C CA . ALA A 1 85 ? 1.635 48.839 -7.107 1.00 51.81 85 ALA A CA 1
ATOM 658 C C . ALA A 1 85 ? 0.404 49.039 -7.992 1.00 51.81 85 ALA A C 1
ATOM 660 O O . ALA A 1 85 ? 0.152 48.316 -8.951 1.00 51.81 85 ALA A O 1
ATOM 661 N N . ASN A 1 86 ? -0.414 49.982 -7.542 1.00 52.81 86 ASN A N 1
ATOM 662 C CA . ASN A 1 86 ? -1.549 50.553 -8.237 1.00 52.81 86 ASN A CA 1
ATOM 663 C C . ASN A 1 86 ? -1.051 51.297 -9.491 1.00 52.81 86 ASN A C 1
ATOM 665 O O . ASN A 1 86 ? -0.153 52.130 -9.382 1.00 52.81 86 ASN A O 1
ATOM 669 N N . GLY A 1 87 ? -1.626 51.000 -10.656 1.00 43.50 87 GLY A N 1
ATOM 670 C CA . GLY A 1 87 ? -1.261 51.612 -11.935 1.00 43.50 87 GLY A CA 1
ATOM 671 C C . GLY A 1 87 ? -2.232 51.236 -13.056 1.00 43.50 87 GLY A C 1
ATOM 672 O O . GLY A 1 87 ? -1.903 50.411 -13.893 1.00 43.50 87 GLY A O 1
ATOM 673 N N . SER A 1 88 ? -3.434 51.814 -12.988 1.00 50.50 88 SER A N 1
ATOM 674 C CA . SER A 1 88 ? -4.431 52.128 -14.035 1.00 50.50 88 SER A CA 1
ATOM 675 C C . SER A 1 88 ? -4.553 51.285 -15.329 1.00 50.50 88 SER A C 1
ATOM 677 O O . SER A 1 88 ? -3.591 51.164 -16.085 1.00 50.50 88 SER A O 1
ATOM 679 N N . PRO A 1 89 ? -5.784 50.872 -15.712 1.00 51.47 89 PRO A N 1
ATOM 680 C CA . PRO A 1 89 ? -6.107 50.391 -17.050 1.00 51.47 89 PRO A CA 1
ATOM 681 C C . PRO A 1 89 ? -6.558 51.559 -17.945 1.00 51.47 89 PRO A C 1
ATOM 683 O O . PRO A 1 89 ? -7.494 52.286 -17.616 1.00 51.47 89 PRO A O 1
ATOM 686 N N . ALA A 1 90 ? -5.929 51.730 -19.103 1.00 43.00 90 ALA A N 1
ATOM 687 C CA . ALA A 1 90 ? -6.472 52.531 -20.198 1.00 43.00 90 ALA A CA 1
ATOM 688 C C . ALA A 1 90 ? -6.303 51.724 -21.483 1.00 43.00 90 ALA A C 1
ATOM 690 O O . ALA A 1 90 ? -5.249 51.142 -21.725 1.00 43.00 90 ALA A O 1
ATOM 691 N N . GLY A 1 91 ? -7.403 51.592 -22.221 1.00 43.50 91 GLY A N 1
ATOM 692 C CA . GLY A 1 91 ? -7.599 50.530 -23.195 1.00 43.50 91 GLY A CA 1
ATOM 693 C C . GLY A 1 91 ? -6.757 50.640 -24.456 1.00 43.50 91 GLY A C 1
ATOM 694 O O . GLY A 1 91 ? -6.060 51.621 -24.672 1.00 43.50 91 GLY A O 1
ATOM 695 N N . HIS A 1 92 ? -6.901 49.626 -25.302 1.00 39.25 92 HIS A N 1
ATOM 696 C CA . HIS A 1 92 ? -7.236 49.769 -26.718 1.00 39.25 92 HIS A CA 1
ATOM 697 C C . HIS A 1 92 ? -7.772 48.414 -27.188 1.00 39.25 92 HIS A C 1
ATOM 699 O O . HIS A 1 92 ? -7.084 47.397 -27.152 1.00 39.25 92 HIS A O 1
ATOM 705 N N . ALA A 1 93 ? -9.044 48.407 -27.574 1.00 48.97 93 ALA A N 1
ATOM 706 C CA . ALA A 1 93 ? -9.657 47.305 -28.290 1.00 48.97 93 ALA A CA 1
ATOM 707 C C . ALA A 1 93 ? -9.083 47.246 -29.709 1.00 48.97 93 ALA A C 1
ATOM 709 O O . ALA A 1 93 ? -8.892 48.288 -30.334 1.00 48.97 93 ALA A O 1
ATOM 710 N N . SER A 1 94 ? -8.885 46.045 -30.249 1.00 47.88 94 SER A N 1
ATOM 711 C CA . SER A 1 94 ? -8.914 45.803 -31.695 1.00 47.88 94 SER A CA 1
ATOM 712 C C . SER A 1 94 ? -9.254 44.341 -31.969 1.00 47.88 94 SER A C 1
ATOM 714 O O . SER A 1 94 ? -8.498 43.424 -31.666 1.00 47.88 94 SER A O 1
ATOM 716 N N . ASN A 1 95 ? -10.449 44.174 -32.526 1.00 45.66 95 ASN A N 1
ATOM 717 C CA . ASN A 1 95 ? -10.994 42.995 -33.188 1.00 45.66 95 ASN A CA 1
ATOM 718 C C . ASN A 1 95 ? -10.078 42.522 -34.331 1.00 45.66 95 ASN A C 1
ATOM 720 O O . ASN A 1 95 ? -9.575 43.370 -35.059 1.00 45.66 95 ASN A O 1
ATOM 724 N N . THR A 1 96 ? -9.979 41.214 -34.597 1.00 46.75 96 THR A N 1
ATOM 725 C CA . THR A 1 96 ? -10.569 40.552 -35.790 1.00 46.75 96 THR A CA 1
ATOM 726 C C . THR A 1 96 ? -10.078 39.103 -35.955 1.00 46.75 96 THR A C 1
ATOM 728 O O . THR A 1 96 ? -8.904 38.833 -36.163 1.00 46.75 96 THR A O 1
ATOM 731 N N . SER A 1 97 ? -11.044 38.185 -35.904 1.00 51.06 97 SER A N 1
ATOM 732 C CA . SER A 1 97 ? -11.301 37.119 -36.883 1.00 51.06 97 SER A CA 1
ATOM 733 C C . SER A 1 97 ? -10.128 36.297 -37.446 1.00 51.06 97 SER A C 1
ATOM 735 O O . SER A 1 97 ? -9.476 36.723 -38.397 1.00 51.06 97 SER A O 1
ATOM 737 N N . ARG A 1 98 ? -10.035 35.013 -37.062 1.00 40.56 98 ARG A N 1
ATOM 738 C CA . ARG A 1 98 ? -9.797 33.947 -38.054 1.00 40.56 98 ARG A CA 1
ATOM 739 C C . ARG A 1 98 ? -10.287 32.567 -37.602 1.00 40.56 98 ARG A C 1
ATOM 741 O O . ARG A 1 98 ? -9.952 32.066 -36.540 1.00 40.56 98 ARG A O 1
ATOM 748 N N . THR A 1 99 ? -11.113 32.025 -38.483 1.00 41.62 99 THR A N 1
ATOM 749 C CA . THR A 1 99 ? -11.646 30.671 -38.660 1.00 41.62 99 THR A CA 1
ATOM 750 C C . THR A 1 99 ? -10.653 29.536 -38.390 1.00 41.62 99 THR A C 1
ATOM 752 O O . THR A 1 99 ? -9.504 29.640 -38.815 1.00 41.62 99 THR A O 1
ATOM 755 N N . GLY A 1 100 ? -11.119 28.416 -37.827 1.00 40.31 100 GLY A N 1
ATOM 756 C CA . GLY A 1 100 ? -10.339 27.173 -37.783 1.00 40.31 100 GLY A CA 1
ATOM 757 C C . GLY A 1 100 ? -10.917 26.113 -36.850 1.00 40.31 100 GLY A C 1
ATOM 758 O O . GLY A 1 100 ? -10.593 26.044 -35.675 1.00 40.31 100 GLY A O 1
ATOM 759 N N . ASN A 1 101 ? -11.809 25.314 -37.399 1.00 52.19 101 ASN A N 1
ATOM 760 C CA . ASN A 1 101 ? -12.335 24.049 -36.916 1.00 52.19 101 ASN A CA 1
ATOM 761 C C . ASN A 1 101 ? -11.280 22.927 -36.956 1.00 52.19 101 ASN A C 1
ATOM 763 O O . ASN A 1 101 ? -11.059 22.368 -38.021 1.00 52.19 101 ASN A O 1
ATOM 767 N N . GLU A 1 102 ? -10.733 22.501 -35.816 1.00 45.97 102 GLU A N 1
ATOM 768 C CA . GLU A 1 102 ? -10.105 21.175 -35.706 1.00 45.97 102 GLU A CA 1
ATOM 769 C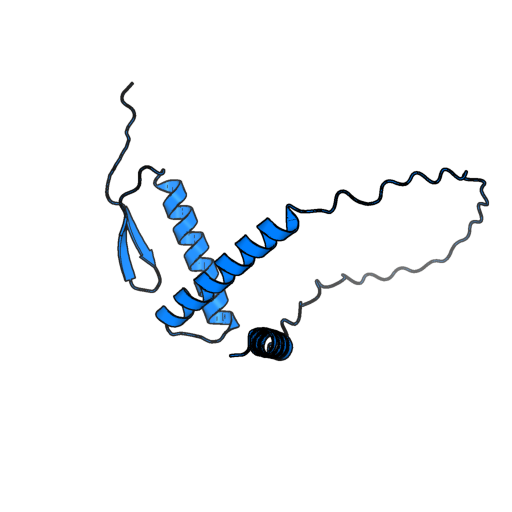 C . GLU A 1 102 ? -10.510 20.498 -34.395 1.00 45.97 102 GLU A C 1
ATOM 771 O O . GLU A 1 102 ? -10.088 20.854 -33.295 1.00 45.97 102 GLU A O 1
ATOM 776 N N . SER A 1 103 ? -11.389 19.505 -34.538 1.00 51.03 103 SER A N 1
ATOM 777 C CA . SER A 1 103 ? -11.605 18.457 -33.553 1.00 51.03 103 SER A CA 1
ATOM 778 C C . SER A 1 103 ? -10.292 17.715 -33.321 1.00 51.03 103 SER A C 1
ATOM 780 O O . SER A 1 103 ? -9.817 16.991 -34.188 1.00 51.03 103 SER A O 1
ATOM 782 N N . GLY A 1 104 ? -9.740 17.861 -32.125 1.00 41.81 104 GLY A N 1
ATOM 783 C CA . GLY A 1 104 ? -8.602 17.091 -31.654 1.00 41.81 104 GLY A CA 1
ATOM 784 C C . GLY A 1 104 ? -8.617 17.108 -30.139 1.00 41.81 104 GLY A C 1
ATOM 785 O O . GLY A 1 104 ? -8.179 18.065 -29.516 1.00 41.81 104 GLY A O 1
ATOM 786 N N . ASN A 1 105 ? -9.200 16.068 -29.555 1.00 51.50 105 ASN A N 1
ATOM 787 C CA . ASN A 1 105 ? -9.128 15.753 -28.135 1.00 51.50 105 ASN A CA 1
ATOM 788 C C . ASN A 1 105 ? -7.678 15.926 -27.625 1.00 51.50 105 ASN A C 1
ATOM 790 O O . ASN A 1 105 ? -6.818 15.172 -28.087 1.00 51.50 105 ASN A O 1
ATOM 794 N N . PRO A 1 106 ? -7.357 16.858 -26.703 1.00 50.19 106 PRO A N 1
ATOM 795 C CA . PRO A 1 106 ? -6.071 16.828 -26.031 1.00 50.19 106 PRO A CA 1
ATOM 796 C C . PRO A 1 106 ? -6.087 15.623 -25.092 1.00 50.19 106 PRO A C 1
ATOM 798 O O . PRO A 1 106 ? -6.649 15.638 -23.999 1.00 50.19 106 PRO A O 1
ATOM 801 N N . GLN A 1 107 ? -5.518 14.537 -25.601 1.00 47.66 107 GLN A N 1
ATOM 802 C CA . GLN A 1 107 ? -5.185 13.324 -24.876 1.00 47.66 107 GLN A CA 1
ATOM 803 C C . GLN A 1 107 ? -4.487 13.719 -23.563 1.00 47.66 107 GLN A C 1
ATOM 805 O O . GLN A 1 107 ? -3.569 14.545 -23.609 1.00 47.66 107 GLN A O 1
ATOM 810 N N . PRO A 1 108 ? -4.908 13.198 -22.394 1.00 48.78 108 PRO A N 1
ATOM 811 C CA . PRO A 1 108 ? -4.224 13.503 -21.149 1.00 48.78 108 PRO A CA 1
ATOM 812 C C . PRO A 1 108 ? -2.777 13.052 -21.303 1.00 48.78 108 PRO A C 1
ATOM 814 O O . PRO A 1 108 ? -2.508 11.894 -21.629 1.00 48.78 108 PRO A O 1
ATOM 817 N N . SER A 1 109 ? -1.870 14.008 -21.130 1.00 43.88 109 SER A N 1
ATOM 818 C CA . SER A 1 109 ? -0.433 13.815 -21.090 1.00 43.88 109 SER A CA 1
ATOM 819 C C . SER A 1 109 ? -0.131 12.594 -20.236 1.00 43.88 109 SER A C 1
ATOM 821 O O . SER A 1 109 ? -0.321 12.591 -19.019 1.00 43.88 109 SER A O 1
ATOM 823 N N . ASN A 1 110 ? 0.311 11.535 -20.910 1.00 50.16 110 ASN A N 1
ATOM 824 C CA . ASN A 1 110 ? 0.951 10.407 -20.273 1.00 50.16 110 ASN A CA 1
ATOM 825 C C . ASN A 1 110 ? 2.168 11.017 -19.578 1.00 50.16 110 ASN A C 1
ATOM 827 O O . ASN A 1 110 ? 3.130 11.412 -20.235 1.00 50.16 110 ASN A O 1
ATOM 831 N N . VAL A 1 111 ? 2.055 11.244 -18.270 1.00 52.94 111 VAL A N 1
ATOM 832 C CA . VAL A 1 111 ? 3.174 11.670 -17.440 1.00 52.94 111 VAL A CA 1
ATOM 833 C C . VAL A 1 111 ? 4.146 10.512 -17.554 1.00 52.94 111 VAL A C 1
ATOM 835 O O . VAL A 1 111 ? 3.932 9.471 -16.936 1.00 52.94 111 VAL A O 1
ATOM 838 N N . ASN A 1 112 ? 5.118 10.631 -18.453 1.00 52.59 112 ASN A N 1
ATOM 839 C CA . ASN A 1 112 ? 6.174 9.651 -18.575 1.00 52.59 112 ASN A CA 1
ATOM 840 C C . ASN A 1 112 ? 6.930 9.765 -17.254 1.00 52.59 112 ASN A C 1
ATOM 842 O O . ASN A 1 112 ? 7.623 10.745 -16.989 1.00 52.59 112 ASN A O 1
ATOM 846 N N . PHE A 1 113 ? 6.647 8.838 -16.343 1.00 53.56 113 PHE A N 1
ATOM 847 C CA . PHE A 1 113 ? 7.405 8.673 -15.116 1.00 53.56 113 PHE A CA 1
ATOM 848 C C . PHE A 1 113 ? 8.710 8.015 -15.546 1.00 53.56 113 PHE A C 1
ATOM 850 O O . PHE A 1 113 ? 8.871 6.811 -15.387 1.00 53.56 113 PHE A O 1
ATOM 857 N N . ASP A 1 114 ? 9.572 8.804 -16.188 1.00 71.06 114 ASP A N 1
ATOM 858 C CA . ASP A 1 114 ? 10.866 8.356 -16.673 1.00 71.06 114 ASP A CA 1
ATOM 859 C C . ASP A 1 114 ? 11.662 7.883 -15.454 1.00 71.06 114 ASP A C 1
ATOM 861 O O . ASP A 1 114 ? 12.079 8.672 -14.603 1.00 71.06 114 ASP A O 1
ATOM 865 N N . GLU A 1 115 ? 11.807 6.566 -15.322 1.00 66.38 115 GLU A N 1
ATOM 866 C CA . GLU A 1 115 ? 12.439 5.917 -14.169 1.00 66.38 115 GLU A CA 1
ATOM 867 C C . GLU A 1 115 ? 13.878 6.414 -13.973 1.00 66.38 115 GLU A C 1
ATOM 869 O O . GLU A 1 115 ? 14.346 6.563 -12.844 1.00 66.38 115 GLU A O 1
ATOM 874 N N . GLU A 1 116 ? 14.539 6.783 -15.071 1.00 68.00 116 GLU A N 1
ATOM 875 C CA . GLU A 1 116 ? 15.855 7.419 -15.073 1.00 68.00 116 GLU A CA 1
ATOM 876 C C . GLU A 1 116 ? 15.863 8.766 -14.338 1.00 68.00 116 GLU A C 1
ATOM 878 O O . GLU A 1 116 ? 16.798 9.046 -13.589 1.00 68.00 116 GLU A O 1
ATOM 883 N N . GLN A 1 117 ? 14.812 9.587 -14.473 1.00 71.25 117 GLN A N 1
ATOM 884 C CA . GLN A 1 117 ? 14.706 10.847 -13.728 1.00 71.25 117 GLN A CA 1
ATOM 885 C C . GLN A 1 117 ? 14.541 10.607 -12.228 1.00 71.25 117 GLN A C 1
ATOM 887 O O . GLN A 1 117 ? 15.078 11.369 -11.422 1.00 71.25 117 GLN A O 1
ATOM 892 N N . ILE A 1 118 ? 13.815 9.553 -11.849 1.00 73.75 118 ILE A N 1
ATOM 893 C CA . ILE A 1 118 ? 13.591 9.199 -10.444 1.00 73.75 118 ILE A CA 1
ATOM 894 C C . ILE A 1 118 ? 14.900 8.707 -9.820 1.00 73.75 118 ILE A C 1
ATOM 896 O O . ILE A 1 118 ? 15.277 9.169 -8.742 1.00 73.75 118 ILE A O 1
ATOM 900 N N . LEU A 1 119 ? 15.624 7.825 -10.514 1.00 75.56 119 LEU A N 1
ATOM 901 C CA . LEU A 1 119 ? 16.929 7.325 -10.079 1.00 75.56 119 LEU A CA 1
ATOM 902 C C . LEU A 1 119 ? 17.959 8.456 -9.973 1.00 75.56 119 LEU A C 1
ATOM 904 O O . LEU A 1 119 ? 18.641 8.558 -8.956 1.00 75.56 119 LEU A O 1
ATOM 908 N N . ALA A 1 120 ? 18.007 9.361 -10.953 1.00 74.25 120 ALA A N 1
ATOM 909 C CA . ALA A 1 120 ? 18.899 10.518 -10.920 1.00 74.25 120 ALA A CA 1
ATOM 910 C C . ALA A 1 120 ? 18.557 11.496 -9.781 1.00 74.25 120 ALA A C 1
ATOM 912 O O . ALA A 1 120 ? 19.451 12.058 -9.148 1.00 74.25 120 ALA A O 1
ATOM 913 N N . GLN A 1 121 ? 17.267 11.699 -9.480 1.00 73.06 121 GLN A N 1
ATOM 914 C CA . GLN A 1 121 ? 16.860 12.516 -8.334 1.00 73.06 121 GLN A CA 1
ATOM 915 C C . GLN A 1 121 ? 17.237 11.878 -6.999 1.00 73.06 121 GLN A C 1
ATOM 917 O O . GLN A 1 121 ? 17.621 12.606 -6.083 1.00 73.06 121 GLN A O 1
ATOM 922 N N . LEU A 1 122 ? 17.132 10.554 -6.879 1.00 74.25 122 LEU A N 1
ATOM 923 C CA . LEU A 1 122 ? 17.520 9.827 -5.673 1.00 74.25 122 LEU A CA 1
ATOM 924 C C . LEU A 1 122 ? 19.035 9.857 -5.458 1.00 74.25 122 LEU A C 1
ATOM 926 O O . LEU A 1 122 ? 19.464 10.174 -4.353 1.00 74.25 122 LEU A O 1
ATOM 930 N N . ASP A 1 123 ? 19.823 9.614 -6.505 1.00 74.00 123 ASP A N 1
ATOM 931 C CA . ASP A 1 123 ? 21.289 9.665 -6.460 1.00 74.00 123 ASP A CA 1
ATOM 932 C C . ASP A 1 123 ? 21.790 11.055 -6.044 1.00 74.00 123 ASP A C 1
ATOM 934 O O . ASP A 1 123 ? 22.557 11.204 -5.093 1.00 74.00 123 ASP A O 1
ATOM 938 N N . LYS A 1 124 ? 21.224 12.105 -6.651 1.00 77.88 124 LYS A N 1
ATOM 939 C CA . LYS A 1 124 ? 21.527 13.490 -6.281 1.00 77.88 124 LYS A CA 1
ATOM 940 C C . LYS A 1 124 ? 21.194 13.786 -4.814 1.00 77.88 124 LYS A C 1
ATOM 942 O O . LYS A 1 124 ? 21.972 14.441 -4.123 1.00 77.88 124 LYS A O 1
ATOM 947 N N . ARG A 1 125 ? 20.037 13.321 -4.329 1.00 71.94 125 ARG A N 1
ATOM 948 C CA . ARG A 1 125 ? 19.624 13.510 -2.927 1.00 71.94 125 ARG A CA 1
ATOM 949 C C . ARG A 1 125 ? 20.538 12.755 -1.961 1.00 71.94 125 ARG A C 1
ATOM 951 O O . ARG A 1 125 ? 20.798 13.273 -0.881 1.00 71.94 125 ARG A O 1
ATOM 958 N N . LEU A 1 126 ? 21.011 11.565 -2.335 1.00 71.50 126 LEU A N 1
ATOM 959 C CA . LEU A 1 126 ? 21.953 10.776 -1.539 1.00 71.50 126 LEU A CA 1
ATOM 960 C C . LEU A 1 126 ? 23.321 11.464 -1.450 1.00 71.50 126 LEU A C 1
ATOM 962 O O . LEU A 1 126 ? 23.861 11.598 -0.355 1.00 71.50 126 LEU A O 1
ATOM 966 N N . GLY A 1 127 ? 23.819 11.992 -2.571 1.00 72.06 127 GLY A N 1
ATOM 967 C CA . GLY A 1 127 ? 25.079 12.737 -2.615 1.00 72.06 127 GLY A CA 1
ATOM 968 C C . GLY A 1 127 ? 25.057 14.030 -1.790 1.00 72.06 127 GLY A C 1
ATOM 969 O O . GLY A 1 127 ? 26.036 14.346 -1.119 1.00 72.06 127 GLY A O 1
ATOM 970 N N . GLU A 1 128 ? 23.932 14.757 -1.764 1.00 69.38 128 GLU A N 1
ATOM 971 C CA . GLU A 1 128 ? 23.753 15.942 -0.899 1.00 69.38 128 GLU A CA 1
ATOM 972 C C . GLU A 1 128 ? 23.724 15.589 0.603 1.00 69.38 128 GLU A C 1
ATOM 974 O O . GLU A 1 128 ? 24.029 16.438 1.442 1.00 69.38 128 GLU A O 1
ATOM 979 N N . LEU A 1 129 ? 23.382 14.342 0.947 1.00 66.25 129 LEU A N 1
ATOM 980 C CA . LEU A 1 129 ? 23.363 13.820 2.318 1.00 66.25 129 LEU A CA 1
ATOM 981 C C . LEU A 1 129 ? 24.701 13.196 2.756 1.00 66.25 129 LEU A C 1
ATOM 983 O O . LEU A 1 129 ? 24.838 12.862 3.932 1.00 66.25 129 LEU A O 1
ATOM 987 N N . GLY A 1 130 ? 25.688 13.084 1.858 1.00 58.44 130 GLY A N 1
ATOM 988 C CA . GLY A 1 130 ? 27.039 12.614 2.182 1.00 58.44 130 GLY A CA 1
ATOM 989 C C . GLY A 1 130 ? 27.121 11.152 2.639 1.00 58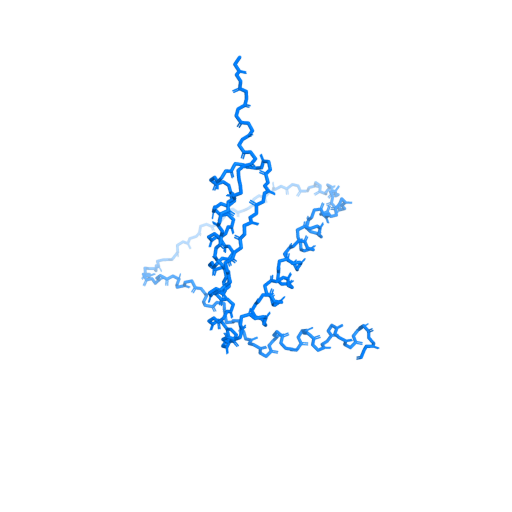.44 130 GLY A C 1
ATOM 990 O O . GLY A 1 130 ? 27.964 10.842 3.482 1.00 58.44 130 GLY A O 1
ATOM 991 N N . LEU A 1 131 ? 26.241 10.286 2.122 1.00 52.31 131 LEU A N 1
ATOM 992 C CA . LEU A 1 131 ? 26.305 8.824 2.275 1.00 52.31 131 LEU A CA 1
ATOM 993 C C . LEU A 1 131 ? 26.988 8.168 1.073 1.00 52.31 131 LEU A C 1
ATOM 995 O O . LEU A 1 131 ? 26.709 8.607 -0.064 1.00 52.31 131 LEU A O 1
#

InterPro domains:
  IPR007838 Cell division protein ZapA-like [PF05164] (11-75)
  IPR036192 Cell division protein ZapA-like superfamily [SSF102829] (11-75)

Foldseek 3Di:
DDPPQVQDWDWDAALNDIDTDGDSDDPVVVVVVNVVLNVQLVVQCVVVVPSDSVVSVVVSVVVVVVVVVVVVVVVDDDPDDPPDDDDDDDDDDDDDDDDDDDDDPPDPPPPCPPVVVVVVVVVVVVVVVPD

Organism: NCBI:txid156406

Sequence (131 aa):
MSSISSNQPMHIEILGQSFSIKTDDSPEYIQNLVDELKQRYARISSRMNVADPLRVAILAGLFLLDDVKKMQNQTLPGRGGRTAANGSPAGHASNTSRTGNESGNPQPSNVNFDEEQILAQLDKRLGELGL

Radius of gyration: 25.46 Å; chains: 1; bounding box: 55×65×64 Å

Secondary structure (DSSP, 8-state):
-------PPEEEEETTEEEEE--SS-HHHHHHHHHHHHHHHHHHHHHHT---HHHHHHHHHHHHHHHHHHHHHHT---S-----------------------------------HHHHHHHHHHHHHHTT-

pLDDT: mean 72.1, std 18.38, range [39.25, 93.44]